Protein AF-A0A7V6KXA6-F1 (afdb_monomer)

Solvent-accessible surface area (backbone atoms only — not comparable to full-atom values): 6743 Å² total; per-residue (Å²): 135,82,78,77,77,56,84,75,75,51,80,19,40,19,35,16,31,19,81,74,33,54,61,65,30,55,53,24,22,45,51,15,15,45,75,62,75,33,52,64,43,83,50,74,51,81,57,54,20,58,58,23,2,46,57,13,5,74,60,14,77,67,29,30,8,31,3,33,11,57,76,28,33,38,17,34,23,42,61,91,46,57,89,92,49,59,79,43,75,49,76,24,64,94,44,33,69,52,22,22,55,52,16,28,32,52,35,26,59,73,70,72,46,84,71,79,70,82,76,70,70,60,66,74,68,78,77,118

pLDDT: mean 88.32, std 18.57, range [38.25, 98.75]

Secondary structure (DSSP, 8-state):
------GGGS--EEEEEETT--HHHHHHHHHHHHHTT--EEEEEE-S-HHHHHHHHHHH-TTSEEEEE-TT-EEEEEETTS-TT--SEEEE-TT-TTHHHHHHHHHHHHHHT-PPPPGGGGSTTTTT-

Foldseek 3Di:
DDPPPPPLPDQAQEEEEEVQFDVLLVVLLQLLQVVLVGHYHYDYDDDPFLVRQQVRLVSHPLSWYWGAYNQQKIFIAGNPDDSPDTPDIDHCNPPSNLSSQVSNQ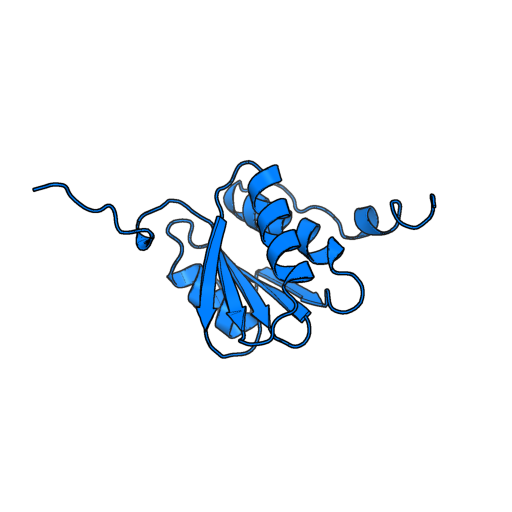SNCVSVVHDGDDPPVRPVVVVPD

Mean predicted aligned error: 6.53 Å

Sequence (128 aa):
MEQEISQKDALSIVICQESGADMRIVSKVEQGIEEEQVPAYLISSSGNSMELARIAADSSLLGIGVGVDKNGVVTICHFKMPVNRPVLQVSAQKNPSVGKIIGANAARLFKGIPFLKFEEAQNAVNNL

Structure (mmCIF, N/CA/C/O backbone):
data_AF-A0A7V6KXA6-F1
#
_entry.id   AF-A0A7V6KXA6-F1
#
loop_
_atom_site.group_PDB
_atom_site.id
_atom_site.type_symbol
_atom_site.label_atom_id
_atom_site.label_alt_id
_atom_site.label_comp_id
_atom_site.label_asym_id
_atom_site.label_entity_id
_atom_site.label_seq_id
_atom_site.pdbx_PDB_ins_code
_atom_site.Cartn_x
_atom_site.Cartn_y
_atom_site.Cartn_z
_atom_site.occupancy
_atom_site.B_iso_or_equiv
_atom_site.auth_seq_id
_atom_site.auth_comp_id
_atom_site.auth_asym_id
_atom_site.auth_atom_id
_atom_site.pdbx_PDB_model_num
ATOM 1 N N . MET A 1 1 ? -9.118 -27.821 19.465 1.00 38.38 1 MET A N 1
ATOM 2 C CA . MET A 1 1 ? -9.460 -27.192 18.175 1.00 38.38 1 MET A CA 1
ATOM 3 C C . MET A 1 1 ? -8.903 -25.786 18.255 1.00 38.38 1 MET A C 1
ATOM 5 O O . MET A 1 1 ? -9.570 -24.892 18.755 1.00 38.38 1 MET A O 1
ATOM 9 N N . GLU A 1 2 ? -7.619 -25.645 17.944 1.00 39.56 2 GLU A N 1
ATOM 10 C CA . GLU A 1 2 ? -6.981 -24.333 17.867 1.00 39.56 2 GLU A CA 1
ATOM 11 C C . GLU A 1 2 ? -7.491 -23.687 16.582 1.00 39.56 2 GLU A C 1
ATOM 13 O O . GLU A 1 2 ? -7.345 -24.251 15.500 1.00 39.56 2 GLU A O 1
ATOM 18 N N . GLN A 1 3 ? -8.214 -22.577 16.716 1.00 43.50 3 GLN A N 1
ATOM 19 C CA . GLN A 1 3 ? -8.601 -21.775 15.566 1.00 43.50 3 GLN A CA 1
ATOM 20 C C . GLN A 1 3 ? -7.326 -21.117 15.041 1.00 43.50 3 GLN A C 1
ATOM 22 O O . GLN A 1 3 ? -6.794 -20.204 15.671 1.00 43.50 3 GLN A O 1
ATOM 27 N N . GLU A 1 4 ? -6.824 -21.601 13.904 1.00 40.88 4 GLU A N 1
ATOM 28 C CA . GLU A 1 4 ? -5.930 -20.818 13.057 1.00 40.88 4 GLU A CA 1
ATOM 29 C C . GLU A 1 4 ? -6.678 -19.536 12.693 1.00 40.88 4 GLU A C 1
ATOM 31 O O . GLU A 1 4 ? -7.608 -19.547 11.886 1.00 40.88 4 GLU A O 1
ATOM 36 N N . ILE A 1 5 ? -6.301 -18.428 13.327 1.00 42.91 5 ILE A N 1
ATOM 37 C CA . ILE A 1 5 ? -6.662 -17.100 12.846 1.00 42.91 5 ILE A CA 1
ATOM 38 C C . ILE A 1 5 ? -6.074 -17.025 11.438 1.00 42.91 5 ILE A C 1
ATOM 40 O O . ILE A 1 5 ? -4.853 -16.981 11.270 1.00 42.91 5 ILE A O 1
ATOM 44 N N . SER A 1 6 ? -6.928 -17.088 10.417 1.00 50.09 6 SER A N 1
ATOM 45 C CA . SER A 1 6 ? -6.487 -16.898 9.043 1.00 50.09 6 SER A CA 1
ATOM 46 C C . SER A 1 6 ? -5.849 -15.514 8.979 1.00 50.09 6 SER A C 1
ATOM 48 O O . SER A 1 6 ? -6.460 -14.542 9.416 1.00 50.09 6 SER A O 1
ATOM 50 N N . GLN A 1 7 ? -4.635 -15.386 8.434 1.00 51.53 7 GLN A N 1
ATOM 51 C CA . GLN A 1 7 ? -3.969 -14.082 8.237 1.00 51.53 7 GLN A CA 1
ATOM 52 C C . GLN A 1 7 ? -4.854 -13.046 7.503 1.00 51.53 7 GLN A C 1
ATOM 54 O O . GLN A 1 7 ? -4.570 -11.853 7.542 1.00 51.53 7 GLN A O 1
ATOM 59 N N . LYS A 1 8 ? -5.952 -13.499 6.883 1.00 48.38 8 LYS A N 1
ATOM 60 C CA . LYS A 1 8 ? -7.020 -12.720 6.251 1.00 48.38 8 LYS A CA 1
ATOM 61 C C . LYS A 1 8 ? -7.925 -11.933 7.227 1.00 48.38 8 LYS A C 1
ATOM 63 O O . LYS A 1 8 ? -8.616 -11.026 6.778 1.00 48.38 8 LYS A O 1
ATOM 68 N N . ASP A 1 9 ? -7.894 -12.226 8.531 1.00 55.62 9 ASP A N 1
ATOM 69 C CA . ASP A 1 9 ? -8.765 -11.613 9.555 1.00 55.62 9 ASP A CA 1
ATOM 70 C C . ASP A 1 9 ? -8.087 -10.484 10.367 1.00 55.62 9 ASP A C 1
ATOM 72 O O . ASP A 1 9 ? -8.657 -9.966 11.330 1.00 55.62 9 ASP A O 1
ATOM 76 N N . ALA A 1 10 ? -6.868 -10.068 10.004 1.00 64.56 10 ALA A N 1
ATOM 77 C CA . ALA A 1 10 ? -6.171 -8.978 10.688 1.00 64.56 10 ALA A CA 1
ATOM 78 C C . ALA A 1 10 ? -6.659 -7.594 10.213 1.00 64.56 10 ALA A C 1
ATOM 80 O O . ALA A 1 10 ? -6.706 -7.314 9.013 1.00 64.56 10 ALA A O 1
ATOM 81 N N . LEU A 1 11 ? -6.957 -6.697 11.165 1.00 88.19 11 LEU A N 1
ATOM 82 C CA . LEU A 1 11 ? -7.249 -5.270 10.943 1.00 88.19 11 LEU A CA 1
ATOM 83 C C . LEU A 1 11 ? -6.024 -4.547 10.358 1.00 88.19 11 LEU A C 1
ATOM 85 O O . LEU A 1 11 ? -5.308 -3.867 11.082 1.00 88.19 11 LEU A O 1
ATOM 89 N N . SER A 1 12 ? -5.779 -4.715 9.059 1.00 94.81 12 SER A N 1
ATOM 90 C CA . SER A 1 12 ? -4.577 -4.252 8.360 1.00 94.81 12 SER A CA 1
ATOM 91 C C . SER A 1 12 ? -4.892 -3.541 7.052 1.00 94.81 12 SER A C 1
ATOM 93 O O . SER A 1 12 ? -5.930 -3.776 6.427 1.00 94.81 12 SER A O 1
ATOM 95 N N . ILE A 1 13 ? -3.983 -2.664 6.627 1.00 98.12 13 ILE A N 1
ATOM 96 C CA . ILE A 1 13 ? -3.953 -2.170 5.250 1.00 98.12 13 ILE A CA 1
ATOM 97 C C . ILE A 1 13 ? -3.295 -3.243 4.393 1.00 98.12 13 ILE A C 1
ATOM 99 O O . ILE A 1 13 ? -2.180 -3.676 4.674 1.00 98.12 13 ILE A O 1
ATOM 103 N N . VAL A 1 14 ? -3.967 -3.649 3.320 1.00 98.31 14 VAL A N 1
ATOM 104 C CA . VAL A 1 14 ? -3.412 -4.641 2.399 1.00 98.31 14 VAL A CA 1
ATOM 105 C C . VAL A 1 14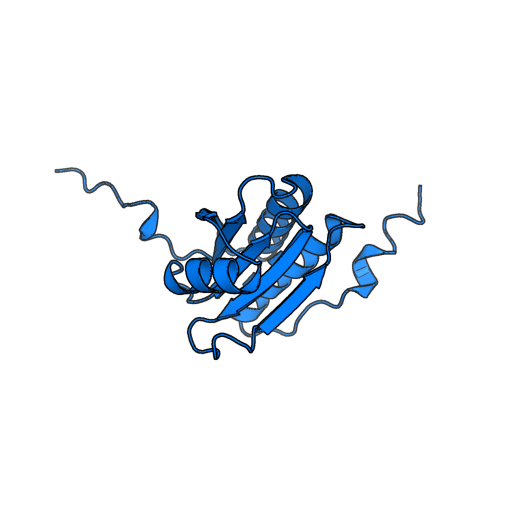 ? -2.613 -3.935 1.305 1.00 98.31 14 VAL A C 1
ATOM 107 O O . VAL A 1 14 ? -3.044 -2.923 0.751 1.00 98.31 14 VAL A O 1
ATOM 110 N N . ILE A 1 15 ? -1.450 -4.483 0.976 1.00 98.62 15 ILE A N 1
ATOM 111 C CA . ILE A 1 15 ? -0.624 -4.112 -0.169 1.00 98.62 15 ILE A CA 1
ATOM 112 C C . ILE A 1 15 ? -0.736 -5.253 -1.179 1.00 98.62 15 ILE A C 1
ATOM 114 O O . ILE A 1 15 ? -0.439 -6.395 -0.851 1.00 98.62 15 ILE A O 1
ATOM 118 N N . CYS A 1 16 ? -1.157 -4.973 -2.407 1.00 98.38 16 CYS A N 1
ATOM 119 C CA . CYS A 1 16 ? -1.183 -5.939 -3.498 1.00 98.38 16 CYS A CA 1
ATOM 120 C C . CYS A 1 16 ? -0.156 -5.540 -4.556 1.00 98.38 16 CYS A C 1
ATOM 122 O O . CYS A 1 16 ? -0.240 -4.456 -5.136 1.00 98.38 16 CYS A O 1
ATOM 124 N N . GLN A 1 17 ? 0.820 -6.409 -4.801 1.00 98.50 17 GLN A N 1
ATOM 125 C CA . GLN A 1 17 ? 1.834 -6.181 -5.828 1.00 98.50 17 GLN A CA 1
ATOM 126 C C . GLN A 1 17 ? 1.594 -7.008 -7.096 1.00 98.50 17 GLN A C 1
ATOM 128 O O . GLN A 1 17 ? 1.101 -8.138 -7.028 1.00 98.50 17 GLN A O 1
ATOM 133 N N . GLU A 1 18 ? 2.006 -6.465 -8.243 1.00 98.25 18 GLU A N 1
ATOM 134 C CA . GLU A 1 18 ? 2.184 -7.236 -9.474 1.00 98.25 18 GLU A CA 1
ATOM 135 C C . GLU A 1 18 ? 3.443 -8.109 -9.382 1.00 98.25 18 GLU A C 1
ATOM 137 O O . GLU A 1 18 ? 4.455 -7.719 -8.795 1.00 98.25 18 GLU A O 1
ATOM 142 N N . SER A 1 19 ? 3.430 -9.272 -10.035 1.00 94.38 19 SER A N 1
ATOM 143 C CA . SER A 1 19 ? 4.666 -10.024 -10.282 1.00 94.38 19 SER A CA 1
ATOM 144 C C . SER A 1 19 ? 5.684 -9.163 -11.043 1.00 94.38 19 SER A C 1
ATOM 146 O O . SER A 1 19 ? 5.394 -8.660 -12.127 1.00 94.38 19 SER A O 1
ATOM 148 N N . GLY A 1 20 ? 6.889 -9.014 -10.483 1.00 94.25 20 GLY A N 1
ATOM 149 C CA . GLY A 1 20 ? 7.944 -8.166 -11.050 1.00 94.25 20 GLY A CA 1
ATOM 150 C C . GLY A 1 20 ? 7.902 -6.702 -10.601 1.00 94.25 20 GLY A C 1
ATOM 151 O O . GLY A 1 20 ? 8.678 -5.901 -11.119 1.00 94.25 20 GLY A O 1
ATOM 152 N N . ALA A 1 21 ? 7.039 -6.345 -9.643 1.00 97.31 21 ALA A N 1
ATOM 153 C CA . ALA A 1 21 ? 7.118 -5.060 -8.959 1.00 97.31 21 ALA A CA 1
ATOM 154 C C . ALA A 1 21 ? 8.481 -4.860 -8.276 1.00 97.31 21 ALA A C 1
ATOM 156 O O . ALA A 1 21 ? 9.106 -5.797 -7.771 1.00 97.31 21 ALA A O 1
ATOM 157 N N . ASP A 1 22 ? 8.950 -3.612 -8.254 1.00 97.88 22 ASP A N 1
ATOM 158 C CA . ASP A 1 22 ? 10.186 -3.260 -7.560 1.00 97.88 22 ASP A CA 1
ATOM 159 C C . ASP A 1 22 ? 9.981 -3.372 -6.044 1.00 97.88 22 ASP A C 1
ATOM 161 O O . ASP A 1 22 ? 9.336 -2.527 -5.415 1.00 97.88 22 ASP A O 1
ATOM 165 N N . MET A 1 23 ? 10.575 -4.401 -5.440 1.00 97.88 23 MET A N 1
ATOM 166 C CA . MET A 1 23 ? 10.458 -4.668 -4.005 1.00 97.88 23 MET A CA 1
ATOM 167 C C . MET A 1 23 ? 10.980 -3.529 -3.123 1.00 97.88 23 MET A C 1
ATOM 169 O O . MET A 1 23 ? 10.561 -3.414 -1.971 1.00 97.88 23 MET A O 1
ATOM 173 N N . ARG A 1 24 ? 11.839 -2.642 -3.646 1.00 98.38 24 ARG A N 1
ATOM 174 C CA . ARG A 1 24 ? 12.263 -1.435 -2.919 1.00 98.38 24 ARG A CA 1
ATOM 175 C C . ARG A 1 24 ? 11.094 -0.475 -2.719 1.00 98.38 24 ARG A C 1
ATOM 177 O O . ARG A 1 24 ? 11.021 0.172 -1.681 1.00 98.38 24 ARG A O 1
ATOM 184 N N . ILE A 1 25 ? 10.179 -0.389 -3.687 1.00 98.62 25 ILE A N 1
ATOM 185 C CA . ILE A 1 25 ? 8.957 0.417 -3.581 1.00 98.62 25 ILE A CA 1
ATOM 186 C C . ILE A 1 25 ? 7.993 -0.248 -2.598 1.00 98.62 25 ILE A C 1
ATOM 188 O O . ILE A 1 25 ? 7.521 0.418 -1.679 1.00 98.62 25 ILE A O 1
ATOM 192 N N . VAL A 1 26 ? 7.748 -1.555 -2.750 1.00 98.69 26 VAL A N 1
ATOM 193 C CA . VAL A 1 26 ? 6.832 -2.322 -1.881 1.00 98.69 26 VAL A CA 1
ATOM 194 C C . VAL A 1 26 ? 7.251 -2.222 -0.409 1.00 98.69 26 VAL A C 1
ATOM 196 O O . VAL A 1 26 ? 6.437 -1.846 0.429 1.00 98.69 26 VAL A O 1
ATOM 199 N N . SER A 1 27 ? 8.534 -2.442 -0.103 1.00 98.50 27 SER A N 1
ATOM 200 C CA . SER A 1 27 ? 9.062 -2.323 1.264 1.00 98.50 27 SER A CA 1
ATOM 201 C C . SER A 1 27 ? 8.942 -0.901 1.819 1.00 98.50 27 SER A C 1
ATOM 203 O O . SER A 1 27 ? 8.668 -0.713 3.002 1.00 98.50 27 SER A O 1
ATOM 205 N N . LYS A 1 28 ? 9.104 0.128 0.977 1.00 98.62 28 LYS A N 1
ATOM 206 C CA . LYS A 1 28 ? 8.913 1.517 1.411 1.00 98.62 28 LYS A CA 1
ATOM 207 C C . LYS A 1 28 ? 7.453 1.819 1.725 1.00 98.62 28 LYS A C 1
ATOM 209 O O . LYS A 1 28 ? 7.203 2.505 2.709 1.00 98.62 28 LYS A O 1
ATOM 214 N N . VAL A 1 29 ? 6.509 1.301 0.939 1.00 98.75 29 VAL A N 1
ATOM 215 C CA . VAL A 1 29 ? 5.070 1.405 1.232 1.00 98.75 29 VAL A CA 1
ATOM 216 C C . VAL A 1 29 ? 4.744 0.772 2.581 1.00 98.75 29 VAL A C 1
ATOM 218 O O . VAL A 1 29 ? 4.123 1.426 3.413 1.00 98.75 29 VAL A O 1
ATOM 221 N N . GLU A 1 30 ? 5.200 -0.456 2.815 1.00 98.69 30 GLU A N 1
ATOM 222 C CA . GLU A 1 30 ? 5.016 -1.159 4.089 1.00 98.69 30 GLU A CA 1
ATOM 223 C C . GLU A 1 30 ? 5.580 -0.350 5.265 1.00 98.69 30 GLU A C 1
ATOM 225 O O . GLU A 1 30 ? 4.838 -0.007 6.183 1.00 98.69 30 GLU A O 1
ATOM 230 N N . GLN A 1 31 ? 6.836 0.100 5.162 1.00 98.56 31 GLN A N 1
ATOM 231 C CA . GLN A 1 31 ? 7.472 0.959 6.165 1.00 98.56 31 GLN A CA 1
ATOM 232 C C . GLN A 1 31 ? 6.654 2.230 6.458 1.00 98.56 31 GLN A C 1
ATOM 234 O O . GLN A 1 31 ? 6.534 2.647 7.607 1.00 98.56 31 GLN A O 1
ATOM 239 N N . GLY A 1 32 ? 6.100 2.872 5.427 1.00 98.56 32 GLY A N 1
ATOM 240 C CA . GLY A 1 32 ? 5.276 4.069 5.594 1.00 98.56 32 GLY A CA 1
ATOM 241 C C . GLY A 1 32 ? 3.987 3.811 6.375 1.00 98.56 32 GLY A C 1
ATOM 242 O O . GLY A 1 32 ? 3.578 4.650 7.175 1.00 98.56 32 GLY A O 1
ATOM 243 N N . ILE A 1 33 ? 3.356 2.655 6.154 1.00 98.56 33 ILE A N 1
ATOM 244 C CA . ILE A 1 33 ? 2.145 2.236 6.872 1.00 98.56 33 ILE A CA 1
ATOM 245 C C . ILE A 1 33 ? 2.473 1.969 8.351 1.00 98.56 33 ILE A C 1
ATOM 247 O O . ILE A 1 33 ? 1.794 2.495 9.237 1.00 98.56 33 ILE A O 1
ATOM 251 N N . GLU A 1 34 ? 3.547 1.221 8.614 1.00 97.75 34 GLU A N 1
ATOM 252 C CA . GLU A 1 34 ? 3.968 0.834 9.966 1.00 97.75 34 GLU A CA 1
ATOM 253 C C . GLU A 1 34 ? 4.424 2.022 10.822 1.00 97.75 34 GLU A C 1
ATOM 255 O O . GLU A 1 34 ? 4.100 2.092 12.008 1.00 97.75 34 GLU A O 1
ATOM 260 N N . GLU A 1 35 ? 5.131 2.998 10.242 1.00 98.00 35 GLU A N 1
ATOM 261 C CA . GLU A 1 35 ? 5.556 4.206 10.965 1.00 98.00 35 GLU A CA 1
ATOM 262 C C . GLU A 1 35 ? 4.363 5.028 11.474 1.00 98.00 35 GLU A C 1
ATOM 264 O O . GLU A 1 35 ? 4.422 5.619 12.554 1.00 98.00 35 GLU A O 1
ATOM 269 N N . GLU A 1 36 ? 3.239 4.986 10.757 1.00 98.12 36 GLU A N 1
ATOM 270 C CA . GLU A 1 36 ? 1.968 5.583 11.167 1.00 98.12 36 GLU A CA 1
ATOM 271 C C . GLU A 1 36 ? 1.164 4.684 12.138 1.00 98.12 36 GLU A C 1
ATOM 273 O O . GLU A 1 36 ? 0.010 5.002 12.447 1.00 98.12 36 GLU A O 1
ATOM 278 N N . GLN A 1 37 ? 1.774 3.614 12.664 1.00 97.25 37 GLN A N 1
ATOM 279 C CA . GLN A 1 37 ? 1.224 2.679 13.656 1.00 97.25 37 GLN A CA 1
ATOM 280 C C . GLN A 1 37 ? -0.026 1.928 13.174 1.00 97.25 37 GLN A C 1
ATOM 282 O O . GLN A 1 37 ? -0.949 1.663 13.945 1.00 97.25 37 GLN A O 1
ATOM 287 N N . VAL A 1 38 ? -0.070 1.596 11.883 1.00 96.75 38 VAL A N 1
ATOM 288 C CA . VAL A 1 38 ? -1.112 0.758 11.279 1.00 96.75 38 VAL A CA 1
ATOM 289 C C . VAL A 1 38 ? -0.436 -0.503 10.736 1.00 96.75 38 VAL A C 1
ATOM 291 O O . VAL A 1 38 ? 0.630 -0.387 10.141 1.00 96.75 38 VAL A O 1
ATOM 294 N N . PRO A 1 39 ? -0.984 -1.711 10.936 1.00 96.12 39 PRO A N 1
ATOM 295 C CA . PRO A 1 39 ? -0.366 -2.918 10.400 1.00 96.12 39 PRO A CA 1
ATOM 296 C C . PRO A 1 39 ? -0.601 -3.031 8.889 1.00 96.12 39 PRO A C 1
ATOM 298 O O . PRO A 1 39 ? -1.668 -2.670 8.377 1.00 96.12 39 PRO A O 1
ATOM 301 N N . ALA A 1 40 ? 0.392 -3.569 8.188 1.00 96.50 40 ALA A N 1
ATOM 302 C CA . ALA A 1 40 ? 0.338 -3.858 6.763 1.00 96.50 40 ALA A CA 1
ATOM 303 C C . ALA A 1 40 ? 0.271 -5.372 6.508 1.00 96.50 40 ALA A C 1
ATOM 305 O O . ALA A 1 40 ? 0.749 -6.171 7.312 1.00 96.50 40 ALA A O 1
ATOM 306 N N . TYR A 1 41 ? -0.316 -5.770 5.380 1.00 96.88 41 TYR A N 1
ATOM 307 C CA . TYR A 1 41 ? -0.309 -7.157 4.918 1.00 96.88 41 TYR A CA 1
ATOM 308 C C . TYR A 1 41 ? -0.050 -7.225 3.415 1.00 96.88 41 TYR A C 1
ATOM 310 O O . TYR A 1 41 ? -0.749 -6.580 2.636 1.00 96.88 41 TYR A O 1
ATOM 318 N N . LEU A 1 42 ? 0.943 -8.005 2.992 1.00 97.19 42 LEU A N 1
ATOM 319 C CA . LEU A 1 42 ? 1.341 -8.104 1.589 1.00 97.19 42 LEU A CA 1
ATOM 320 C C . LEU A 1 42 ? 0.701 -9.318 0.904 1.00 97.19 42 LEU A C 1
ATOM 322 O O . LEU A 1 42 ? 0.842 -10.453 1.350 1.00 97.19 42 LEU A O 1
ATOM 326 N N . ILE A 1 43 ? 0.071 -9.077 -0.243 1.00 97.12 43 ILE A N 1
ATOM 327 C CA . ILE A 1 43 ? -0.429 -10.091 -1.174 1.00 97.12 43 ILE A CA 1
ATOM 328 C C . ILE A 1 43 ? 0.093 -9.819 -2.590 1.00 97.12 43 ILE A C 1
ATOM 330 O O . ILE A 1 43 ? 0.661 -8.764 -2.882 1.00 97.12 43 ILE A O 1
ATOM 334 N N . SER A 1 44 ? -0.128 -10.761 -3.505 1.00 97.31 44 SER A N 1
ATOM 335 C CA . SER A 1 44 ? 0.229 -10.608 -4.920 1.00 97.31 44 SER A CA 1
ATOM 336 C C . SER A 1 44 ? -0.951 -10.924 -5.832 1.00 97.31 44 SER A C 1
ATOM 338 O O . SER A 1 44 ? -1.812 -11.734 -5.489 1.00 97.31 44 SER A O 1
ATOM 340 N N . SER A 1 45 ? -1.005 -10.251 -6.979 1.00 97.56 45 SER A N 1
ATOM 341 C CA . SER A 1 45 ? -1.969 -10.507 -8.051 1.00 97.56 45 SER A CA 1
ATOM 342 C C . SER A 1 45 ? -1.413 -9.993 -9.388 1.00 97.56 45 SER A C 1
ATOM 344 O O . SER A 1 45 ? -0.257 -9.584 -9.483 1.00 97.56 45 SER A O 1
ATOM 346 N N . SER A 1 46 ? -2.220 -10.031 -10.443 1.00 96.75 46 SER A N 1
ATOM 347 C CA . SER A 1 46 ? -1.927 -9.426 -11.744 1.00 96.75 46 SER A CA 1
ATOM 348 C C . SER A 1 46 ? -2.837 -8.230 -11.997 1.00 96.75 46 SER A C 1
ATOM 350 O O . SER A 1 46 ? -4.019 -8.288 -11.662 1.00 96.75 46 SER A O 1
ATOM 352 N N . GLY A 1 47 ? -2.316 -7.194 -12.648 1.00 96.19 47 GLY A N 1
ATOM 353 C CA . GLY A 1 47 ? -3.094 -6.021 -13.037 1.00 96.19 47 GLY A CA 1
ATOM 354 C C . GLY A 1 47 ? -2.271 -4.743 -12.969 1.00 96.19 47 GLY A C 1
ATOM 355 O O . GLY A 1 47 ? -1.112 -4.754 -12.559 1.00 96.19 47 GLY A O 1
ATOM 356 N N . ASN A 1 48 ? -2.882 -3.634 -13.367 1.00 96.75 48 ASN A N 1
ATOM 357 C CA . ASN A 1 48 ? -2.310 -2.309 -13.137 1.00 96.75 48 ASN A CA 1
ATOM 358 C C . ASN A 1 48 ? -2.495 -1.872 -11.672 1.00 96.75 48 ASN A C 1
ATOM 360 O O . ASN A 1 48 ? -3.289 -2.446 -10.926 1.00 96.75 48 ASN A O 1
ATOM 364 N N . SER A 1 49 ? -1.799 -0.813 -11.254 1.00 97.62 49 SER A N 1
ATOM 365 C CA . SER A 1 49 ? -1.831 -0.368 -9.855 1.00 97.62 49 SER A CA 1
ATOM 366 C C . SER A 1 49 ? -3.235 -0.063 -9.304 1.00 97.62 49 SER A C 1
ATOM 368 O O . SER A 1 49 ? -3.454 -0.265 -8.112 1.00 97.62 49 SER A O 1
ATOM 370 N N . MET A 1 50 ? -4.209 0.368 -10.120 1.00 97.00 50 MET A N 1
ATOM 371 C CA . MET A 1 50 ? -5.586 0.612 -9.652 1.00 97.00 50 MET A CA 1
ATOM 372 C C . MET A 1 50 ? -6.346 -0.686 -9.389 1.00 97.00 50 MET A C 1
ATOM 374 O O . MET A 1 50 ? -7.015 -0.803 -8.363 1.00 97.00 50 MET A O 1
ATOM 378 N N . GLU A 1 51 ? -6.225 -1.662 -10.289 1.00 96.62 51 GLU A N 1
ATOM 379 C CA . GLU A 1 51 ? -6.822 -2.993 -10.125 1.00 96.62 51 GLU A CA 1
ATOM 380 C C . GLU A 1 51 ? -6.261 -3.673 -8.874 1.00 96.62 51 GLU A C 1
ATOM 382 O O . GLU A 1 51 ? -7.015 -4.153 -8.030 1.00 96.62 51 GLU A O 1
ATOM 387 N N . LEU A 1 52 ? -4.940 -3.618 -8.696 1.00 97.94 52 LEU A N 1
ATOM 388 C CA . LEU A 1 52 ? -4.263 -4.157 -7.518 1.00 97.94 52 LEU A CA 1
ATOM 389 C C . LEU A 1 52 ? -4.706 -3.449 -6.230 1.00 97.94 52 LEU A C 1
ATOM 391 O O . LEU A 1 52 ? -5.020 -4.107 -5.240 1.00 97.94 52 LEU A O 1
ATOM 395 N N . ALA A 1 53 ? -4.802 -2.115 -6.237 1.00 97.69 53 ALA A N 1
ATOM 396 C CA . ALA A 1 53 ? -5.269 -1.354 -5.078 1.00 97.69 53 ALA A CA 1
ATOM 397 C C . ALA A 1 53 ? -6.723 -1.685 -4.725 1.00 97.69 53 ALA A C 1
ATOM 399 O O . ALA A 1 53 ? -7.085 -1.696 -3.549 1.00 97.69 53 ALA A O 1
ATOM 400 N N . ARG A 1 54 ? -7.559 -1.979 -5.730 1.00 96.62 54 ARG A N 1
ATOM 401 C CA . ARG A 1 54 ? -8.934 -2.431 -5.518 1.00 96.62 54 ARG A CA 1
ATOM 402 C C . ARG A 1 54 ? -8.976 -3.811 -4.865 1.00 96.62 54 ARG A C 1
ATOM 404 O O . ARG A 1 54 ? -9.639 -3.951 -3.843 1.00 96.62 54 ARG A O 1
ATOM 411 N N . ILE A 1 55 ? -8.229 -4.780 -5.399 1.00 96.00 55 ILE A N 1
ATOM 412 C CA . ILE A 1 55 ? -8.097 -6.128 -4.818 1.00 96.00 55 ILE A CA 1
ATOM 413 C C . ILE A 1 55 ? -7.640 -6.034 -3.357 1.00 96.00 55 ILE A C 1
ATOM 415 O O . ILE A 1 55 ? -8.209 -6.686 -2.481 1.00 96.00 55 ILE A O 1
ATOM 419 N N . ALA A 1 56 ? -6.647 -5.187 -3.084 1.00 96.88 56 ALA A N 1
ATOM 420 C CA . ALA A 1 56 ? -6.166 -4.930 -1.736 1.00 96.88 56 ALA A CA 1
ATOM 421 C C . ALA A 1 56 ? -7.255 -4.330 -0.831 1.00 96.88 56 ALA A C 1
ATOM 423 O O . ALA A 1 56 ? -7.468 -4.819 0.273 1.00 96.88 56 ALA A O 1
ATOM 424 N N . ALA A 1 57 ? -7.980 -3.308 -1.297 1.00 96.12 57 ALA A N 1
ATOM 425 C CA . ALA A 1 57 ? -9.006 -2.638 -0.498 1.00 96.12 57 ALA A CA 1
ATOM 426 C C . ALA A 1 57 ? -10.177 -3.569 -0.163 1.00 96.12 57 ALA A C 1
ATOM 428 O O . ALA A 1 57 ? -10.676 -3.531 0.958 1.00 96.12 57 ALA A O 1
ATOM 429 N N . ASP A 1 58 ? -10.575 -4.426 -1.106 1.00 94.75 58 ASP A N 1
ATOM 430 C CA . ASP A 1 58 ? -11.610 -5.446 -0.899 1.00 94.75 58 ASP A CA 1
ATOM 431 C C . ASP A 1 58 ? -11.133 -6.584 0.029 1.00 94.75 58 ASP A C 1
ATOM 433 O O . ASP A 1 58 ? -11.951 -7.267 0.642 1.00 94.75 58 ASP A O 1
ATOM 437 N N . SER A 1 59 ? -9.815 -6.781 0.160 1.00 94.69 59 SER A N 1
ATOM 438 C CA . SER A 1 59 ? -9.204 -7.774 1.060 1.00 94.69 59 SER A CA 1
ATOM 439 C C . SER A 1 59 ? -8.865 -7.218 2.448 1.00 94.69 59 SER A C 1
ATOM 441 O O . SER A 1 59 ? -8.519 -7.986 3.341 1.00 94.69 59 SER A O 1
ATOM 443 N N . SER A 1 60 ? -8.932 -5.899 2.638 1.00 94.94 60 SER A N 1
ATOM 444 C CA . SER A 1 60 ? -8.600 -5.220 3.890 1.00 94.94 60 SER A CA 1
ATOM 445 C C . SER A 1 60 ? -9.846 -5.018 4.747 1.00 94.94 60 SER A C 1
ATOM 447 O O . SER A 1 60 ? -10.804 -4.375 4.317 1.00 94.94 60 SER A O 1
ATOM 449 N N . LEU A 1 61 ? -9.808 -5.447 6.013 1.00 93.50 61 LEU A N 1
ATOM 450 C CA . LEU A 1 61 ? -10.864 -5.119 6.983 1.00 93.50 61 LEU A CA 1
ATOM 451 C C . LEU A 1 61 ? -10.954 -3.614 7.294 1.00 93.50 61 LEU A C 1
ATOM 453 O O . LEU A 1 61 ? -11.992 -3.144 7.755 1.00 93.50 61 LEU A O 1
ATOM 457 N N . LEU A 1 62 ? -9.894 -2.846 7.017 1.00 95.44 62 LEU A N 1
ATOM 458 C CA . LEU A 1 62 ? -9.894 -1.381 7.117 1.00 95.44 62 LEU A CA 1
ATOM 459 C C . LEU A 1 62 ? -10.481 -0.715 5.863 1.00 95.44 62 LEU A C 1
ATOM 461 O O . LEU A 1 62 ? -10.658 0.503 5.831 1.00 95.44 62 LEU A O 1
ATOM 465 N N . GLY A 1 63 ? -10.769 -1.501 4.820 1.00 95.31 63 GLY A N 1
ATOM 466 C CA . GLY A 1 63 ? -11.326 -1.025 3.563 1.00 95.31 63 GLY A CA 1
ATOM 467 C C . GLY A 1 63 ? -10.353 -0.197 2.723 1.00 95.31 63 GLY A C 1
ATOM 468 O O . GLY A 1 63 ? -10.78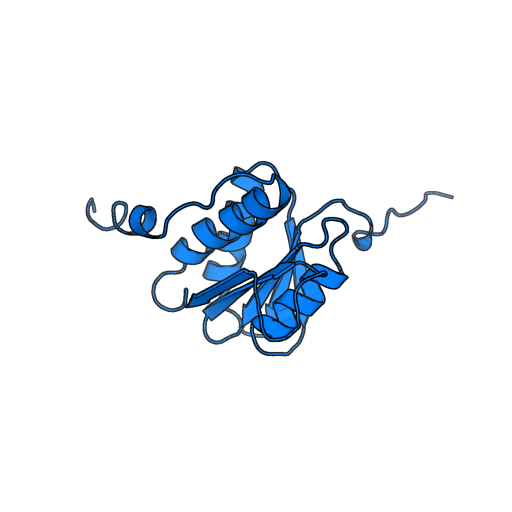8 0.490 1.797 1.00 95.31 63 GLY A O 1
ATOM 469 N N . ILE A 1 64 ? -9.057 -0.227 3.047 1.00 97.56 64 ILE A N 1
ATOM 470 C CA . ILE A 1 64 ? -8.002 0.541 2.380 1.00 97.56 64 ILE A CA 1
ATOM 471 C C . ILE A 1 64 ? -6.980 -0.423 1.798 1.00 97.56 64 ILE A C 1
ATOM 473 O O . ILE A 1 64 ? -6.497 -1.329 2.474 1.00 97.56 64 ILE A O 1
ATOM 477 N N . GLY A 1 65 ? -6.640 -0.199 0.533 1.00 97.75 65 GLY A N 1
ATOM 478 C CA . GLY A 1 65 ? -5.690 -1.015 -0.202 1.00 97.75 65 GLY A CA 1
ATOM 479 C C . GLY A 1 65 ? -4.661 -0.180 -0.937 1.00 97.75 65 GLY A C 1
ATOM 480 O O . GLY A 1 65 ? -4.970 0.906 -1.434 1.00 97.75 65 GLY A O 1
ATOM 481 N N . VAL A 1 66 ? -3.447 -0.716 -1.038 1.00 98.62 66 VAL A N 1
ATOM 482 C CA . VAL A 1 66 ? -2.367 -0.147 -1.843 1.00 98.62 66 VAL A CA 1
ATOM 483 C C . VAL A 1 66 ? -1.998 -1.115 -2.960 1.00 98.62 66 VAL A C 1
ATOM 485 O O . VAL A 1 66 ? -1.737 -2.282 -2.704 1.00 98.62 66 VAL A O 1
ATOM 488 N N . GLY A 1 67 ? -1.980 -0.645 -4.202 1.00 98.38 67 GLY A N 1
ATOM 489 C CA . GLY A 1 67 ? -1.571 -1.421 -5.370 1.00 98.38 67 GLY A CA 1
ATOM 490 C C . GLY A 1 67 ? -0.225 -0.952 -5.899 1.00 98.38 67 GLY A C 1
ATOM 491 O O . GLY A 1 67 ? -0.053 0.252 -6.084 1.00 98.38 67 GLY A O 1
ATOM 492 N N . VAL A 1 68 ? 0.703 -1.874 -6.167 1.00 98.69 68 VAL A N 1
ATOM 493 C CA . VAL A 1 68 ? 2.025 -1.581 -6.753 1.00 98.69 68 VAL A CA 1
ATOM 494 C C . VAL A 1 68 ? 2.199 -2.392 -8.033 1.00 98.69 68 VAL A C 1
ATOM 496 O O . VAL A 1 68 ? 2.297 -3.616 -7.969 1.00 98.69 68 VAL A O 1
ATOM 499 N N . ASP A 1 69 ? 2.244 -1.733 -9.192 1.00 98.31 69 ASP A N 1
ATOM 500 C CA . ASP A 1 69 ? 2.492 -2.423 -10.467 1.00 98.31 69 ASP A CA 1
ATOM 501 C C . ASP A 1 69 ? 3.982 -2.491 -10.840 1.00 98.31 69 ASP A C 1
ATOM 503 O O . ASP A 1 69 ? 4.832 -1.812 -10.253 1.00 98.31 69 ASP A O 1
ATOM 507 N N . LYS A 1 70 ? 4.318 -3.314 -11.841 1.00 97.88 70 LYS A N 1
ATOM 508 C CA . LYS A 1 70 ? 5.702 -3.511 -12.311 1.00 97.88 70 LYS A CA 1
ATOM 509 C C . LYS A 1 70 ? 6.352 -2.264 -12.902 1.00 97.88 70 LYS A C 1
ATOM 511 O O . LYS A 1 70 ? 7.573 -2.210 -13.024 1.00 97.88 70 LYS A O 1
ATOM 516 N N . ASN A 1 71 ? 5.559 -1.255 -13.262 1.00 97.75 71 ASN A N 1
ATOM 517 C CA . ASN A 1 71 ? 6.068 0.022 -13.758 1.00 97.75 71 ASN A CA 1
ATOM 518 C C . ASN A 1 71 ? 6.417 0.980 -12.606 1.00 97.75 71 ASN A C 1
ATOM 520 O O . ASN A 1 71 ? 6.867 2.101 -12.847 1.00 97.75 71 ASN A O 1
ATOM 524 N N . GLY A 1 72 ? 6.222 0.553 -11.353 1.00 97.56 72 GLY A N 1
ATOM 525 C CA . GLY A 1 72 ? 6.478 1.353 -10.164 1.00 97.56 72 GLY A CA 1
ATOM 526 C C . GLY A 1 72 ? 5.400 2.401 -9.902 1.00 97.56 72 GLY A C 1
ATOM 527 O O . GLY A 1 72 ? 5.676 3.382 -9.209 1.00 97.56 72 GLY A O 1
ATOM 528 N N . VAL A 1 73 ? 4.193 2.243 -10.457 1.00 98.31 73 VAL A N 1
ATOM 529 C CA . VAL A 1 73 ? 3.045 3.072 -10.075 1.00 98.31 73 VAL A CA 1
ATOM 530 C C . VAL A 1 73 ? 2.435 2.499 -8.804 1.00 98.31 73 VAL A C 1
ATOM 532 O O . VAL A 1 73 ? 2.183 1.299 -8.701 1.00 98.31 73 VAL A O 1
ATOM 535 N N . VAL A 1 74 ? 2.196 3.376 -7.833 1.00 98.50 74 VAL A N 1
ATOM 536 C CA . VAL A 1 74 ? 1.592 3.042 -6.548 1.00 98.50 74 VAL A CA 1
ATOM 537 C C . VAL A 1 74 ? 0.264 3.777 -6.423 1.00 98.50 74 VAL A C 1
ATOM 539 O O . VAL A 1 74 ? 0.199 4.997 -6.599 1.00 98.50 74 VAL A O 1
ATOM 542 N N . THR A 1 75 ? -0.796 3.040 -6.110 1.00 98.31 75 THR A N 1
A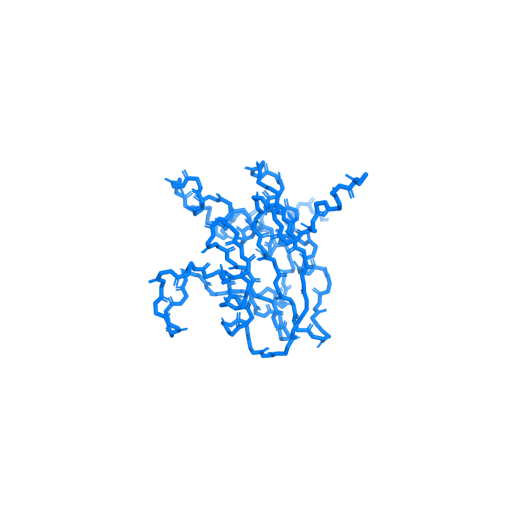TOM 543 C CA . THR A 1 75 ? -2.159 3.567 -5.998 1.00 98.31 75 THR A CA 1
ATOM 544 C C . THR A 1 75 ? -2.746 3.252 -4.625 1.00 98.31 75 THR A C 1
ATOM 546 O O . THR A 1 75 ? -2.662 2.114 -4.182 1.00 98.31 75 THR A O 1
ATOM 549 N N . ILE A 1 76 ? -3.383 4.228 -3.973 1.00 98.31 76 ILE A N 1
ATOM 550 C CA . ILE A 1 76 ? -4.218 4.031 -2.777 1.00 98.31 76 ILE A CA 1
ATOM 551 C C . ILE A 1 76 ? -5.683 3.989 -3.211 1.00 98.31 76 ILE A C 1
ATOM 553 O O . ILE A 1 76 ? -6.164 4.889 -3.906 1.00 98.31 76 ILE A O 1
ATOM 557 N N . CYS A 1 77 ? -6.418 2.983 -2.751 1.00 97.00 77 CYS A N 1
ATOM 558 C CA . CYS A 1 77 ? -7.854 2.852 -2.951 1.00 97.00 77 CYS A CA 1
ATOM 559 C C . CYS A 1 77 ? -8.568 2.684 -1.606 1.00 97.00 77 CYS A C 1
ATOM 561 O O . CYS A 1 77 ? -8.018 2.127 -0.658 1.00 97.00 77 CYS A O 1
ATOM 563 N N . HIS A 1 78 ? -9.810 3.154 -1.543 1.00 96.50 78 HIS A N 1
ATOM 564 C CA . HIS A 1 78 ? -10.744 2.834 -0.472 1.00 96.50 78 HIS A CA 1
ATOM 565 C C . HIS A 1 78 ? -11.939 2.097 -1.090 1.00 96.50 78 HIS A C 1
ATOM 567 O O . HIS A 1 78 ? -12.424 2.517 -2.137 1.00 96.50 78 HIS A O 1
ATOM 573 N N . PHE A 1 79 ? -12.460 1.039 -0.463 1.00 92.81 79 PHE A N 1
ATOM 574 C CA . PHE A 1 79 ? -13.465 0.140 -1.065 1.00 92.81 79 PHE A CA 1
ATOM 575 C C . PHE A 1 79 ? -14.749 0.841 -1.552 1.00 92.81 79 PHE A C 1
ATOM 577 O O . PHE A 1 79 ? -15.378 0.415 -2.524 1.00 92.81 79 PHE A O 1
ATOM 584 N N . LYS A 1 80 ? -15.127 1.947 -0.894 1.00 92.75 80 LYS A N 1
ATOM 585 C CA . LYS A 1 80 ? -16.275 2.799 -1.271 1.00 92.75 80 LYS A CA 1
ATOM 586 C C . LYS A 1 80 ? -16.021 3.713 -2.479 1.00 92.75 80 LYS A C 1
ATOM 588 O O . LYS A 1 80 ? -16.955 4.363 -2.939 1.00 92.75 80 LYS A O 1
ATOM 593 N N . MET A 1 81 ? -14.787 3.815 -2.967 1.00 89.00 81 MET A N 1
ATOM 594 C CA . MET A 1 81 ? -14.461 4.653 -4.120 1.00 89.00 81 MET A CA 1
ATOM 595 C C . MET A 1 81 ? -14.851 3.960 -5.434 1.00 89.00 81 MET A C 1
ATOM 597 O O . MET A 1 81 ? -14.731 2.735 -5.546 1.00 89.00 81 MET A O 1
ATOM 601 N N . PRO A 1 82 ? -15.282 4.723 -6.457 1.00 86.31 82 PRO A N 1
ATOM 602 C CA . PRO A 1 82 ? -15.465 4.192 -7.803 1.00 86.31 82 PRO A CA 1
ATOM 603 C C . PRO A 1 82 ? -14.161 3.610 -8.361 1.00 86.31 82 PRO A C 1
ATOM 605 O O . PRO A 1 82 ? -13.093 4.183 -8.160 1.00 86.31 82 PRO A O 1
ATOM 608 N N . VAL A 1 83 ? -14.263 2.528 -9.140 1.00 72.69 83 VAL A N 1
ATOM 609 C CA . VAL A 1 83 ? -13.115 1.781 -9.702 1.00 72.69 83 VAL A CA 1
ATOM 610 C C . VAL A 1 83 ? -12.116 2.678 -10.451 1.00 72.69 83 VAL A C 1
ATOM 612 O O . VAL A 1 83 ? -10.913 2.474 -10.351 1.00 72.69 83 VAL A O 1
ATOM 615 N N . ASN A 1 84 ? -12.597 3.729 -11.122 1.00 81.94 84 ASN A N 1
ATOM 616 C CA . ASN A 1 84 ? -11.768 4.639 -11.925 1.00 81.94 84 ASN A CA 1
ATOM 617 C C . ASN A 1 84 ? -11.398 5.945 -11.197 1.00 81.94 84 ASN A C 1
ATOM 619 O O . ASN A 1 84 ? -11.004 6.922 -11.834 1.00 81.94 84 ASN A O 1
ATOM 623 N N . ARG A 1 85 ? -11.592 6.012 -9.877 1.00 89.19 85 ARG A N 1
ATOM 624 C CA . ARG A 1 85 ? -11.226 7.169 -9.051 1.00 89.19 85 ARG A CA 1
ATOM 625 C C . ARG A 1 85 ? -10.514 6.687 -7.790 1.00 89.19 85 ARG A C 1
ATOM 627 O O . ARG A 1 85 ? -11.141 6.637 -6.733 1.00 89.19 85 ARG A O 1
ATOM 634 N N . PRO A 1 86 ? -9.228 6.313 -7.880 1.00 90.69 86 PRO A N 1
ATOM 635 C CA . PRO A 1 86 ? -8.453 6.020 -6.686 1.00 90.69 86 PRO A CA 1
ATOM 636 C C . PRO A 1 86 ? -8.333 7.263 -5.797 1.00 90.69 86 PRO A C 1
ATOM 638 O O . PRO A 1 86 ? -8.560 8.391 -6.235 1.00 90.69 86 PRO A O 1
ATOM 641 N N . VAL A 1 87 ? -7.950 7.054 -4.539 1.00 95.06 87 VAL A N 1
ATOM 642 C CA . VAL A 1 87 ? -7.698 8.152 -3.596 1.00 95.06 87 VAL A CA 1
ATOM 643 C C . VAL A 1 87 ? -6.423 8.899 -3.978 1.00 95.06 87 VAL A C 1
ATOM 645 O O . VAL A 1 87 ? -6.376 10.125 -3.920 1.00 95.06 87 VAL A O 1
ATOM 648 N N . LEU A 1 88 ? -5.388 8.157 -4.373 1.00 95.62 88 LEU A N 1
ATOM 649 C CA . LEU A 1 88 ? -4.095 8.696 -4.772 1.00 95.62 88 LEU A CA 1
ATOM 650 C C . LEU A 1 88 ? -3.427 7.739 -5.759 1.00 95.62 88 LEU A C 1
ATOM 652 O O . LEU A 1 88 ? -3.520 6.529 -5.581 1.00 95.62 88 LEU A O 1
ATOM 656 N N . GLN A 1 89 ? -2.733 8.267 -6.763 1.00 96.38 89 GLN A N 1
ATOM 657 C CA . GLN A 1 89 ? -1.929 7.481 -7.697 1.00 96.38 89 GLN A CA 1
ATOM 658 C C . GLN A 1 89 ? -0.668 8.261 -8.059 1.00 96.38 89 GLN A C 1
ATOM 660 O O . GLN A 1 89 ? -0.755 9.412 -8.486 1.00 96.38 89 GLN A O 1
ATOM 665 N N . VAL A 1 90 ? 0.502 7.649 -7.870 1.00 96.44 90 VAL A N 1
ATOM 666 C CA . VAL A 1 90 ? 1.804 8.296 -8.077 1.00 96.44 90 VAL A CA 1
ATOM 667 C C . VAL A 1 90 ? 2.817 7.284 -8.612 1.00 96.44 90 VAL A C 1
ATOM 669 O O . VAL A 1 90 ? 2.816 6.121 -8.217 1.00 96.44 90 VAL A O 1
ATOM 672 N N . SER A 1 91 ? 3.712 7.723 -9.498 1.00 96.56 91 SER A N 1
ATOM 673 C CA . SER A 1 91 ? 4.871 6.921 -9.904 1.00 96.56 91 SER A CA 1
ATOM 674 C C . SER A 1 91 ? 6.012 7.065 -8.893 1.00 96.56 91 SER A C 1
ATOM 676 O O . SER A 1 91 ? 6.483 8.172 -8.633 1.00 96.56 91 SER A O 1
ATOM 678 N N . ALA A 1 92 ? 6.486 5.939 -8.362 1.00 95.62 92 ALA A N 1
ATOM 679 C CA . ALA A 1 92 ? 7.670 5.830 -7.509 1.00 95.62 92 ALA A CA 1
ATOM 680 C C . ALA A 1 92 ? 8.877 5.218 -8.253 1.00 95.62 92 ALA A C 1
ATOM 682 O O . ALA A 1 92 ? 9.920 4.980 -7.647 1.00 95.62 92 ALA A O 1
ATOM 683 N N . GLN A 1 93 ? 8.772 5.012 -9.573 1.00 94.12 93 GLN A N 1
ATOM 684 C CA . GLN A 1 93 ? 9.790 4.350 -10.401 1.00 94.12 93 GLN A CA 1
ATOM 685 C C . GLN A 1 93 ? 11.184 4.987 -10.274 1.00 94.12 93 GLN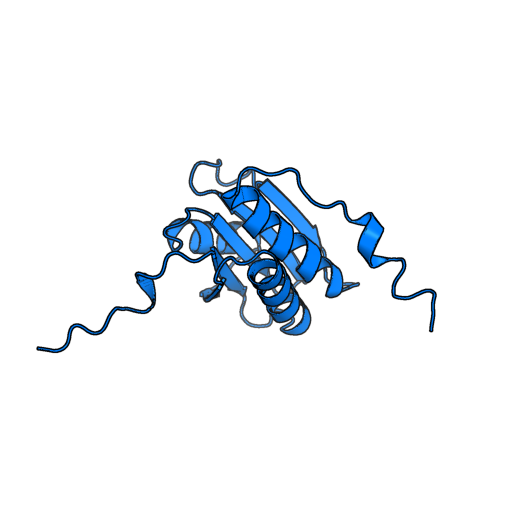 A C 1
ATOM 687 O O . GLN A 1 93 ? 12.191 4.288 -10.202 1.00 94.12 93 GLN A O 1
ATOM 692 N N . LYS A 1 94 ? 11.254 6.324 -10.251 1.00 93.56 94 LYS A N 1
ATOM 693 C CA . LYS A 1 94 ? 12.524 7.066 -10.158 1.00 93.56 94 LYS A CA 1
ATOM 694 C C . LYS A 1 94 ? 13.030 7.225 -8.724 1.00 93.56 94 LYS A C 1
ATOM 696 O O . LYS A 1 94 ? 14.214 7.473 -8.530 1.00 93.56 94 LYS A O 1
ATOM 701 N N . ASN A 1 95 ? 12.142 7.135 -7.737 1.00 95.06 95 ASN A N 1
ATOM 702 C CA . ASN A 1 95 ? 12.472 7.341 -6.333 1.00 95.06 95 ASN A CA 1
ATOM 703 C C . ASN A 1 95 ? 11.593 6.440 -5.449 1.00 95.06 95 ASN A C 1
ATOM 705 O O . ASN A 1 95 ? 10.495 6.852 -5.063 1.00 95.06 95 ASN A O 1
ATOM 709 N N . PRO A 1 96 ? 12.077 5.240 -5.077 1.00 95.31 96 PRO A N 1
ATOM 710 C CA . PRO A 1 96 ? 11.327 4.323 -4.224 1.00 95.31 96 PRO A CA 1
ATOM 711 C C . PRO A 1 96 ? 10.924 4.900 -2.862 1.00 95.31 96 PRO A C 1
ATOM 713 O O . PRO A 1 96 ? 9.928 4.462 -2.290 1.00 95.31 96 PRO A O 1
ATOM 716 N N . SER A 1 97 ? 11.627 5.922 -2.354 1.00 94.12 97 SER A N 1
ATOM 717 C CA . SER A 1 97 ? 11.270 6.600 -1.098 1.00 94.12 97 SER A CA 1
ATOM 718 C C . SER A 1 97 ? 9.906 7.292 -1.159 1.00 94.12 97 SER A C 1
ATOM 720 O O . SER A 1 97 ? 9.275 7.472 -0.121 1.00 94.12 97 SER A O 1
ATOM 722 N N . VAL A 1 98 ? 9.400 7.609 -2.356 1.00 96.06 98 VAL A N 1
ATOM 723 C CA . VAL A 1 98 ? 8.018 8.074 -2.556 1.00 96.06 98 VAL A CA 1
ATOM 724 C C . VAL A 1 98 ? 7.010 7.043 -2.036 1.00 96.06 98 VAL A C 1
ATOM 726 O O . VAL A 1 98 ? 5.992 7.428 -1.464 1.00 96.06 98 VAL A O 1
ATOM 729 N N . GLY A 1 99 ? 7.318 5.743 -2.140 1.00 97.69 99 GLY A N 1
ATOM 730 C CA . GLY A 1 99 ? 6.490 4.665 -1.596 1.00 97.69 99 GLY A CA 1
ATOM 731 C C . GLY A 1 99 ? 6.209 4.833 -0.102 1.00 97.69 99 GLY A C 1
ATOM 732 O O . GLY A 1 99 ? 5.084 4.614 0.330 1.00 97.69 99 GLY A O 1
ATOM 733 N N . LYS A 1 100 ? 7.178 5.343 0.667 1.00 98.19 100 LYS A N 1
ATOM 734 C CA . LYS A 1 100 ? 7.028 5.589 2.107 1.00 98.19 100 LYS A CA 1
ATOM 735 C C . LYS A 1 100 ? 5.981 6.656 2.418 1.00 98.19 100 LYS A C 1
ATOM 737 O O . LYS A 1 100 ? 5.142 6.452 3.290 1.00 98.19 100 LYS A O 1
ATOM 742 N N . ILE A 1 101 ? 5.964 7.751 1.659 1.00 98.00 101 ILE A N 1
ATOM 743 C CA . ILE A 1 101 ? 4.938 8.801 1.793 1.00 98.00 101 ILE A CA 1
ATOM 744 C C . ILE A 1 101 ? 3.555 8.243 1.438 1.00 98.00 101 ILE A C 1
ATOM 746 O O . ILE A 1 101 ? 2.567 8.547 2.102 1.00 98.00 101 ILE A O 1
ATOM 750 N N . ILE A 1 102 ? 3.475 7.400 0.407 1.00 98.00 102 ILE A N 1
ATOM 751 C CA . ILE A 1 102 ? 2.210 6.791 -0.020 1.00 98.00 102 ILE A CA 1
ATOM 752 C C . ILE A 1 102 ? 1.689 5.811 1.034 1.00 98.00 102 ILE A C 1
ATOM 754 O O . ILE A 1 102 ? 0.511 5.869 1.378 1.00 98.00 102 ILE A O 1
ATOM 758 N N . GLY A 1 103 ? 2.558 4.966 1.590 1.00 98.50 103 GLY A N 1
ATOM 759 C CA . GLY A 1 103 ? 2.212 4.074 2.694 1.00 98.50 103 GLY A CA 1
ATOM 760 C C . GLY A 1 103 ? 1.682 4.836 3.908 1.00 98.50 103 GLY A C 1
ATOM 761 O O . GLY A 1 103 ? 0.590 4.549 4.398 1.00 98.50 103 GLY A O 1
ATOM 762 N N . ALA A 1 104 ? 2.391 5.892 4.315 1.00 98.56 104 ALA A N 1
ATOM 763 C CA . ALA A 1 104 ? 1.943 6.761 5.397 1.00 98.56 104 ALA A CA 1
ATOM 764 C C . ALA A 1 104 ? 0.577 7.390 5.085 1.00 98.56 104 ALA A C 1
ATOM 766 O O . ALA A 1 104 ? -0.327 7.372 5.916 1.00 98.56 104 ALA A O 1
ATOM 767 N N . ASN A 1 105 ? 0.360 7.870 3.859 1.00 98.56 105 ASN A N 1
ATOM 768 C CA . ASN A 1 105 ? -0.930 8.426 3.454 1.00 98.56 105 ASN A CA 1
ATOM 769 C C . ASN A 1 105 ? -2.069 7.395 3.442 1.00 98.56 105 ASN A C 1
ATOM 771 O O . ASN 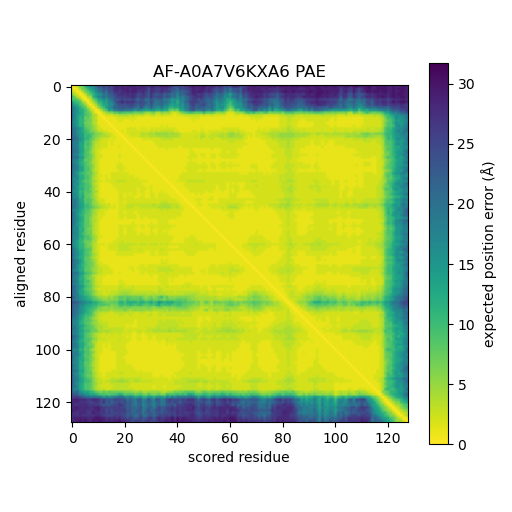A 1 105 ? -3.201 7.763 3.753 1.00 98.56 105 ASN A O 1
ATOM 775 N N . ALA A 1 106 ? -1.799 6.116 3.172 1.00 98.38 106 ALA A N 1
ATOM 776 C CA . ALA A 1 106 ? -2.800 5.058 3.315 1.00 98.38 106 ALA A CA 1
ATOM 777 C C . ALA A 1 106 ? -3.213 4.878 4.789 1.00 98.38 106 ALA A C 1
ATOM 779 O O . ALA A 1 106 ? -4.403 4.822 5.103 1.00 98.38 106 ALA A O 1
ATOM 780 N N . ALA A 1 107 ? -2.250 4.889 5.714 1.00 98.44 107 ALA A N 1
ATOM 781 C CA . ALA A 1 107 ? -2.521 4.855 7.153 1.00 98.44 107 ALA A CA 1
ATOM 782 C C . ALA A 1 107 ? -3.226 6.127 7.659 1.00 98.44 107 ALA A C 1
ATOM 784 O O . ALA A 1 107 ? -4.118 6.069 8.506 1.00 98.44 107 ALA A O 1
ATOM 785 N N . ARG A 1 108 ? -2.880 7.300 7.125 1.00 98.38 108 ARG A N 1
ATOM 786 C CA . ARG A 1 108 ? -3.527 8.577 7.469 1.00 98.38 108 ARG A CA 1
ATOM 787 C C . ARG A 1 108 ? -4.950 8.673 6.926 1.00 98.38 108 ARG A C 1
A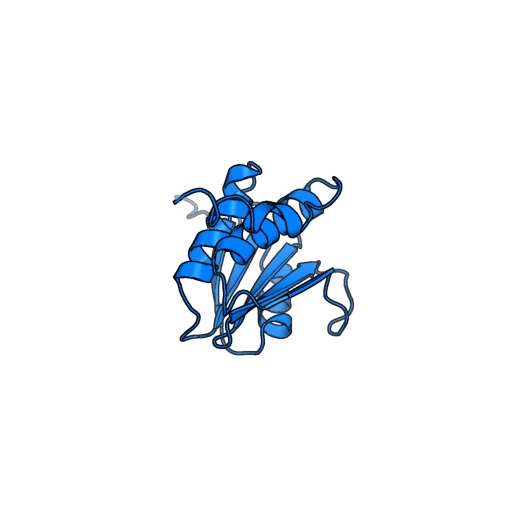TOM 789 O O . ARG A 1 108 ? -5.804 9.235 7.609 1.00 98.38 108 ARG A O 1
ATOM 796 N N . LEU A 1 109 ? -5.220 8.067 5.765 1.00 97.88 109 LEU A N 1
ATOM 797 C CA . LEU A 1 109 ? -6.573 7.887 5.234 1.00 97.88 109 LEU A CA 1
ATOM 798 C C . LEU A 1 109 ? -7.434 7.076 6.206 1.00 97.88 109 LEU A C 1
ATOM 800 O O . LEU A 1 109 ? -8.545 7.498 6.512 1.00 97.88 109 LEU A O 1
ATOM 804 N N . PHE A 1 110 ? -6.906 5.966 6.733 1.00 97.00 110 PHE A N 1
ATOM 805 C CA . PHE A 1 110 ? -7.592 5.164 7.751 1.00 97.00 110 PHE A CA 1
ATOM 806 C C . PHE A 1 110 ? -7.897 5.983 9.011 1.00 97.00 110 PHE A C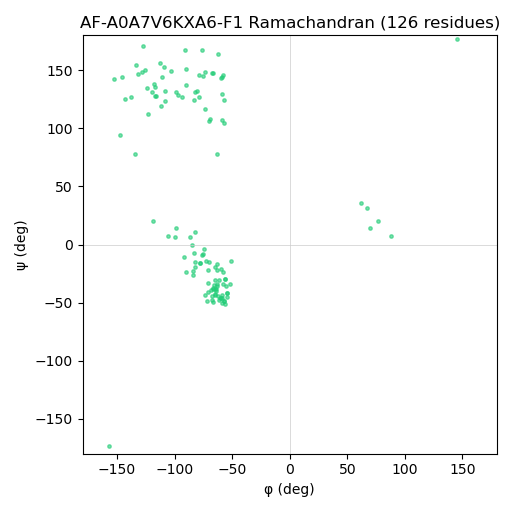 1
ATOM 808 O O . PHE A 1 110 ? -9.018 5.975 9.514 1.00 97.00 110 PHE A O 1
ATOM 815 N N . LYS A 1 111 ? -6.905 6.737 9.494 1.00 96.31 111 LYS A N 1
ATOM 816 C CA . LYS A 1 111 ? -7.014 7.553 10.711 1.00 96.31 111 LYS A CA 1
ATOM 817 C C . LYS A 1 111 ? -7.833 8.836 10.539 1.00 96.31 111 LYS A C 1
ATOM 819 O O . LYS A 1 111 ? -8.089 9.517 11.528 1.00 96.31 111 LYS A O 1
ATOM 824 N N . GLY A 1 112 ? -8.221 9.192 9.313 1.00 96.50 112 GLY A N 1
ATOM 825 C CA . GLY A 1 112 ? -8.967 10.418 9.027 1.00 96.50 112 GLY A CA 1
ATOM 826 C C . GLY A 1 112 ? -8.171 11.704 9.279 1.00 96.50 112 GLY A C 1
ATOM 827 O O . GLY A 1 112 ? -8.760 12.717 9.649 1.00 96.50 112 GLY A O 1
ATOM 828 N N . ILE A 1 113 ? -6.844 11.678 9.100 1.00 97.06 113 ILE A N 1
ATOM 829 C CA . ILE A 1 113 ? -5.964 12.845 9.296 1.00 97.06 113 ILE A CA 1
ATOM 830 C C . ILE A 1 113 ? -5.346 13.325 7.967 1.00 97.06 113 ILE A C 1
ATOM 832 O O . ILE A 1 113 ? -5.240 12.538 7.024 1.00 97.06 113 ILE A O 1
ATOM 836 N N . PRO A 1 114 ? -4.935 14.608 7.850 1.00 97.12 114 PRO A N 1
ATOM 837 C CA . PRO A 1 114 ? -4.499 15.195 6.576 1.00 97.12 114 PRO A CA 1
ATOM 838 C C . PRO A 1 114 ? -3.303 14.474 5.957 1.00 97.12 114 PRO A C 1
ATOM 840 O O . PRO A 1 114 ? -2.402 14.093 6.692 1.00 97.12 114 PRO A O 1
ATOM 843 N N . PHE A 1 115 ? -3.232 14.345 4.633 1.00 97.12 115 PHE A N 1
ATOM 844 C CA . PHE A 1 115 ? -2.105 13.690 3.955 1.00 97.12 115 PHE A CA 1
ATOM 845 C C . PHE A 1 115 ? -0.784 14.461 4.069 1.00 97.12 115 PHE A C 1
ATOM 847 O O . PHE A 1 115 ? -0.757 15.693 4.075 1.00 97.12 115 PHE A O 1
ATOM 854 N N . LEU A 1 116 ? 0.313 13.706 4.115 1.00 95.38 116 LEU A N 1
ATOM 855 C CA . LEU A 1 116 ? 1.670 14.195 3.914 1.00 95.38 116 LEU A CA 1
ATOM 856 C C . LEU A 1 116 ? 1.855 14.667 2.470 1.00 95.38 116 LEU A C 1
ATOM 858 O O . LEU A 1 116 ? 1.277 14.108 1.529 1.00 95.38 116 LEU A O 1
ATOM 862 N N . LYS A 1 117 ? 2.700 15.684 2.303 1.00 89.25 117 LYS A N 1
ATOM 863 C CA . LYS A 1 117 ? 3.077 16.228 0.997 1.00 89.25 117 LYS A CA 1
ATOM 864 C C . LYS A 1 117 ? 4.313 15.512 0.457 1.00 89.25 117 LYS A C 1
ATOM 866 O O . LYS A 1 117 ? 5.190 15.101 1.205 1.00 89.25 117 LYS A O 1
ATOM 871 N N . PHE A 1 118 ? 4.427 15.441 -0.866 1.00 79.06 118 PHE A N 1
ATOM 872 C CA . PHE A 1 118 ? 5.562 14.803 -1.544 1.00 79.06 118 PHE A CA 1
ATOM 873 C C . PHE A 1 118 ? 6.870 15.620 -1.511 1.00 79.06 118 PHE A C 1
ATOM 875 O O . PHE A 1 118 ? 7.906 15.127 -1.949 1.00 79.06 118 PHE A O 1
ATOM 882 N N . GLU A 1 119 ? 6.851 16.838 -0.962 1.00 66.88 119 GLU A N 1
ATOM 883 C CA . GLU A 1 119 ? 8.019 17.729 -0.863 1.00 66.88 119 GLU A CA 1
ATOM 884 C C . GLU A 1 119 ? 9.053 17.275 0.192 1.00 66.88 119 GLU A C 1
ATOM 886 O O . GLU A 1 119 ? 10.205 17.699 0.150 1.00 66.88 119 GLU A O 1
ATOM 891 N N . GLU A 1 120 ? 8.703 16.349 1.092 1.00 51.44 120 GLU A N 1
ATOM 892 C CA . GLU A 1 120 ? 9.594 15.877 2.167 1.00 51.44 120 GLU A CA 1
ATOM 893 C C . GLU A 1 120 ? 10.659 14.859 1.696 1.00 51.44 120 GLU A C 1
ATOM 895 O O . GLU A 1 120 ? 11.671 14.664 2.368 1.00 51.44 120 GLU A O 1
ATOM 900 N N . ALA A 1 121 ? 10.501 14.249 0.512 1.00 45.53 121 ALA A N 1
ATOM 901 C CA . ALA A 1 121 ? 11.426 13.228 -0.004 1.00 45.53 121 ALA A CA 1
ATOM 902 C C . ALA A 1 121 ? 12.695 13.790 -0.680 1.00 45.53 121 ALA A C 1
ATOM 904 O O . ALA A 1 121 ? 13.650 13.043 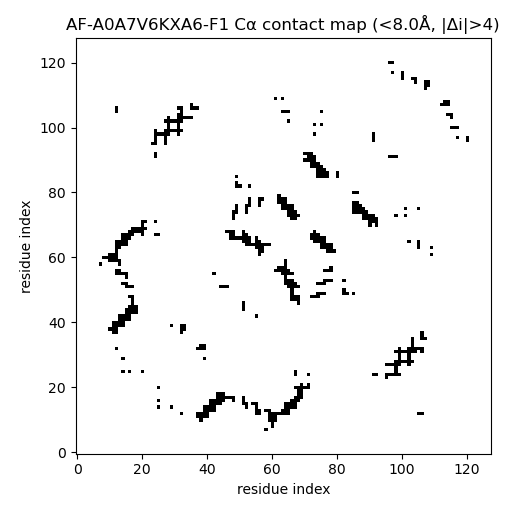-0.899 1.00 45.53 121 ALA A O 1
ATOM 905 N N . GLN A 1 122 ? 12.724 15.085 -1.017 1.00 42.03 122 GLN A N 1
ATOM 906 C CA . GLN A 1 122 ? 13.838 15.703 -1.750 1.00 42.03 122 GLN A CA 1
ATOM 907 C C . GLN A 1 122 ? 14.997 16.131 -0.825 1.00 42.03 122 GLN A C 1
ATOM 909 O O . GLN A 1 122 ? 16.153 16.157 -1.245 1.00 42.03 122 GLN A O 1
ATOM 914 N N . ASN A 1 123 ? 14.716 16.409 0.453 1.00 43.25 123 ASN A N 1
ATOM 915 C CA . ASN A 1 123 ? 15.699 16.964 1.394 1.00 43.25 123 ASN A CA 1
ATOM 916 C C . ASN A 1 123 ? 16.698 15.933 1.953 1.00 43.25 123 ASN A C 1
ATOM 918 O O . ASN A 1 123 ? 17.740 16.320 2.472 1.00 43.25 123 ASN A O 1
ATOM 922 N N . ALA A 1 124 ? 16.421 14.632 1.831 1.00 43.12 124 ALA A N 1
ATOM 923 C CA . ALA A 1 124 ? 17.336 13.578 2.281 1.00 43.12 124 ALA A CA 1
ATOM 924 C C . ALA A 1 124 ? 18.449 13.257 1.263 1.00 43.12 124 ALA A C 1
ATOM 926 O O . ALA A 1 124 ? 19.466 12.684 1.635 1.00 43.12 124 ALA A O 1
ATOM 927 N N . VAL A 1 125 ? 18.269 13.626 -0.012 1.00 44.88 125 VAL A N 1
ATOM 928 C CA . VAL A 1 125 ? 19.239 13.346 -1.088 1.00 44.88 125 VAL A CA 1
ATOM 929 C C . VAL A 1 125 ? 20.259 14.479 -1.244 1.00 44.88 125 VAL A C 1
ATOM 931 O O . VAL A 1 125 ? 21.371 14.236 -1.688 1.00 44.88 125 VAL A O 1
ATOM 934 N N . ASN A 1 126 ? 19.922 15.700 -0.825 1.00 38.25 126 ASN A N 1
ATOM 935 C CA . ASN A 1 126 ? 20.787 16.874 -0.992 1.00 38.25 126 ASN A CA 1
ATOM 936 C C . ASN A 1 126 ? 21.816 17.078 0.143 1.00 38.25 126 ASN A C 1
ATOM 938 O O . ASN A 1 126 ? 22.484 18.106 0.161 1.00 38.25 126 ASN A O 1
ATOM 942 N N . ASN A 1 127 ? 21.928 16.137 1.089 1.00 40.56 127 ASN A N 1
ATOM 943 C CA . ASN A 1 127 ? 22.841 16.216 2.243 1.00 40.56 127 ASN A CA 1
ATOM 944 C C . ASN A 1 127 ? 23.883 15.075 2.282 1.00 40.56 127 ASN A C 1
ATOM 946 O O . ASN A 1 127 ? 24.435 14.787 3.344 1.00 40.56 127 ASN A O 1
ATOM 950 N N . LEU A 1 128 ? 24.142 14.424 1.143 1.00 41.12 128 LEU A N 1
ATOM 951 C CA . LEU A 1 128 ? 25.228 13.457 0.926 1.00 41.12 128 LEU A CA 1
ATOM 952 C C . LEU A 1 128 ? 26.055 13.895 -0.285 1.00 41.12 128 LEU A C 1
ATOM 954 O O . LEU A 1 128 ? 27.274 13.623 -0.273 1.00 41.12 128 LEU A O 1
#

Radius of gyration: 14.18 Å; Cα contacts (8 Å, |Δi|>4): 298; chains: 1; bounding box: 42×45×32 Å

Nearest PDB structures (foldseek):
  1nbw-assembly1_D  TM=9.408E-01  e=6.252E-12  Klebsiella pneumoniae
  2d0o-assembly1_D  TM=9.059E-01  e=1.988E-10  Klebsiella oxytoca
  5ysh-assembly1_E  TM=7.954E-01  e=2.688E-08  Klebsiella oxytoca
  5yrv-assembly1_E  TM=7.645E-01  e=3.457E-08  Klebsiella oxytoca
  1uc5-assembly1_B  TM=7.788E-01  e=3.920E-08  Klebsiella oxytoca